Protein AF-A0A353GEJ9-F1 (afdb_monomer_lite)

pLDDT: mean 93.39, std 4.54, range [68.25, 98.19]

Radius of gyration: 21.64 Å; chains: 1; bounding box: 47×34×52 Å

Secondary structure (DSSP, 8-state):
-GGGGGHHHHHHHTT--------SS--HHHHHHHHHHHT--GGG--------TT---------GGGHHHHHHHHHHSS---------SSHHHHHHHHHHHHHTT-------TTS-HHHHH-

Structure (mmCIF, N/CA/C/O backbone):
data_AF-A0A353GEJ9-F1
#
_entry.id   AF-A0A353GEJ9-F1
#
loop_
_atom_site.group_PDB
_atom_site.id
_atom_site.type_symbol
_atom_site.label_atom_id
_atom_site.label_alt_id
_atom_site.label_comp_id
_atom_site.label_asym_id
_atom_site.label_entity_id
_atom_site.label_seq_id
_atom_site.pdbx_PDB_ins_code
_atom_site.Cartn_x
_atom_site.Cartn_y
_atom_site.Cartn_z
_atom_site.occupancy
_atom_site.B_iso_or_equiv
_atom_site.auth_seq_id
_atom_site.auth_comp_id
_atom_site.auth_asym_id
_atom_site.auth_atom_id
_atom_site.pdbx_PDB_model_num
ATOM 1 N N . ARG A 1 1 ? -4.807 12.600 8.890 1.00 73.81 1 ARG A N 1
ATOM 2 C CA . ARG A 1 1 ? -6.182 13.153 8.956 1.00 73.81 1 ARG A CA 1
ATOM 3 C C . ARG A 1 1 ? -6.564 13.302 10.430 1.00 73.81 1 ARG A C 1
ATOM 5 O O . ARG A 1 1 ? -6.971 12.307 11.014 1.00 73.81 1 ARG A O 1
ATOM 12 N N . PRO A 1 2 ? -6.366 14.479 11.044 1.00 80.94 2 PRO A N 1
ATOM 13 C CA . PRO A 1 2 ? -6.563 14.678 12.487 1.00 80.94 2 PRO A CA 1
ATOM 14 C C . PRO A 1 2 ? -7.997 14.431 12.968 1.00 80.94 2 PRO A C 1
ATOM 16 O O . PRO A 1 2 ? -8.195 13.993 14.095 1.00 80.94 2 PRO A O 1
ATOM 19 N N . ASP A 1 3 ? -8.995 14.644 12.105 1.00 87.19 3 ASP A N 1
ATOM 20 C CA . ASP A 1 3 ? -10.408 14.488 12.474 1.00 87.19 3 ASP A CA 1
ATOM 21 C C . ASP A 1 3 ? -10.795 13.067 12.899 1.00 87.19 3 ASP A C 1
ATOM 23 O O . ASP A 1 3 ? -11.753 12.902 13.648 1.00 87.19 3 ASP A O 1
ATOM 27 N N . TYR A 1 4 ? -10.025 12.046 12.506 1.00 86.69 4 TYR A N 1
ATOM 28 C CA . TYR A 1 4 ? -10.260 10.670 12.956 1.00 86.69 4 TYR A CA 1
ATOM 29 C C . TYR A 1 4 ? -10.138 10.514 14.478 1.00 86.69 4 TYR A C 1
ATOM 31 O O . TYR A 1 4 ? -10.827 9.679 15.056 1.00 86.69 4 TYR A O 1
ATOM 39 N N . LEU A 1 5 ? -9.335 11.353 15.144 1.00 82.62 5 LEU A N 1
ATOM 40 C CA . LEU A 1 5 ? -9.170 11.317 16.601 1.00 82.62 5 LEU A CA 1
ATOM 41 C C . LEU A 1 5 ? -10.452 11.718 17.348 1.00 82.62 5 LEU A C 1
ATOM 43 O O . LEU A 1 5 ? -10.621 11.352 18.506 1.00 82.62 5 LEU A O 1
ATOM 47 N N . LYS A 1 6 ? -11.368 12.437 16.684 1.00 91.19 6 LYS A N 1
ATOM 48 C CA . LYS A 1 6 ? -12.640 12.899 17.262 1.00 91.19 6 LYS A CA 1
ATOM 49 C C . LYS A 1 6 ? -13.755 11.856 17.167 1.00 91.19 6 LYS A C 1
ATOM 51 O O . LYS A 1 6 ? -14.784 11.995 17.814 1.00 91.19 6 LYS A O 1
ATOM 56 N N . ILE A 1 7 ? -13.586 10.800 16.368 1.00 93.5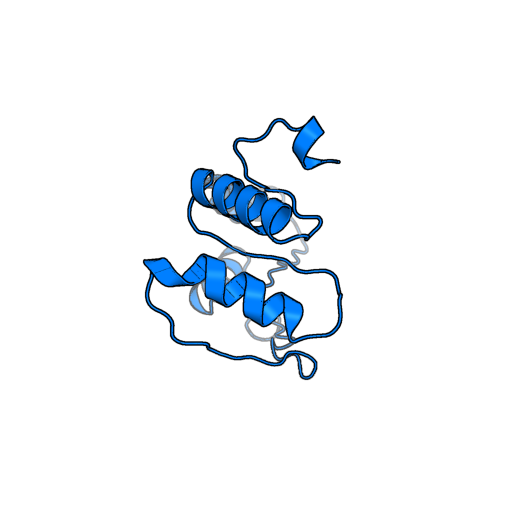0 7 ILE A N 1
ATOM 57 C CA . ILE A 1 7 ? -14.646 9.796 16.167 1.00 93.50 7 ILE A CA 1
ATOM 58 C C . ILE A 1 7 ? -14.997 9.110 17.493 1.00 93.50 7 ILE A C 1
ATOM 60 O O . ILE A 1 7 ? -16.164 8.838 17.760 1.00 93.50 7 ILE A O 1
ATOM 64 N N . THR A 1 8 ? -14.005 8.885 18.353 1.00 92.62 8 THR A N 1
ATOM 65 C CA . THR A 1 8 ? -14.197 8.280 19.676 1.00 92.62 8 THR A CA 1
ATOM 66 C C . THR A 1 8 ? -15.006 9.180 20.613 1.00 92.62 8 THR A C 1
ATOM 68 O O . THR A 1 8 ? -15.868 8.679 21.335 1.00 92.62 8 THR A O 1
ATOM 71 N N . SER A 1 9 ? -14.783 10.501 20.588 1.00 92.56 9 SER A N 1
ATOM 72 C CA . SER A 1 9 ? -15.578 11.452 21.374 1.00 92.56 9 SER A CA 1
ATOM 73 C C . SER A 1 9 ? -17.002 11.553 20.840 1.00 92.56 9 SER A C 1
ATOM 75 O O . SER A 1 9 ? -17.943 11.439 21.618 1.00 92.56 9 SER A O 1
ATOM 77 N N . TYR A 1 10 ? -17.178 11.648 19.519 1.00 94.62 10 TYR A N 1
ATOM 78 C CA . TYR A 1 10 ? -18.507 11.699 18.906 1.00 94.62 10 TYR A CA 1
ATOM 79 C C . TYR A 1 10 ? -19.315 10.425 19.145 1.00 94.62 10 TYR A C 1
ATOM 81 O O . TYR A 1 10 ? -20.505 10.505 19.428 1.00 94.62 10 TYR A O 1
ATOM 89 N N . ALA A 1 11 ? -18.682 9.250 19.096 1.00 94.31 11 ALA A N 1
ATOM 90 C CA . ALA A 1 11 ? -19.355 7.995 19.414 1.00 94.31 11 ALA A CA 1
ATOM 91 C C . ALA A 1 11 ? -19.906 7.990 20.851 1.00 94.31 11 ALA A C 1
ATOM 93 O O . ALA A 1 11 ? -21.020 7.517 21.074 1.00 94.31 11 ALA A O 1
ATOM 94 N N . ARG A 1 12 ? -19.164 8.564 21.811 1.00 92.62 12 ARG A N 1
ATOM 95 C CA . ARG A 1 12 ? -19.618 8.716 23.202 1.00 92.62 12 ARG A CA 1
ATOM 96 C C . ARG A 1 12 ? -20.736 9.747 23.339 1.00 92.62 12 ARG A C 1
ATOM 98 O O . ARG A 1 12 ? -21.749 9.442 23.956 1.00 92.62 12 ARG A O 1
ATOM 105 N N . GLU A 1 13 ? -20.571 10.932 22.755 1.00 95.88 13 GLU A N 1
ATOM 106 C CA . GLU A 1 13 ? -21.564 12.018 22.807 1.00 95.88 13 GLU A CA 1
ATOM 107 C C . GLU A 1 13 ? -22.908 11.611 22.192 1.00 95.88 13 GLU A C 1
ATOM 109 O O . GLU A 1 13 ? -23.964 11.938 22.725 1.00 95.88 13 GLU A O 1
ATOM 114 N N . LEU A 1 14 ? -22.869 10.854 21.094 1.00 96.38 14 LEU A N 1
ATOM 115 C CA . LEU A 1 14 ? -24.057 10.362 20.397 1.00 96.38 14 LEU A CA 1
ATOM 116 C C . LEU A 1 14 ? -24.631 9.074 21.011 1.00 96.38 14 LEU A C 1
ATOM 118 O O . LEU A 1 14 ? -25.621 8.554 20.501 1.00 96.38 14 LEU A O 1
ATOM 122 N N . GLY A 1 15 ? -24.020 8.534 22.072 1.00 95.12 15 GLY A N 1
ATOM 123 C CA . GLY A 1 15 ? -24.481 7.306 22.723 1.00 95.12 15 GLY A CA 1
ATOM 124 C C . GLY A 1 15 ? -24.467 6.081 21.802 1.00 95.12 15 GLY A C 1
ATOM 125 O O . GLY A 1 15 ? -25.356 5.231 21.887 1.00 95.12 15 GLY A O 1
ATOM 126 N N . VAL A 1 16 ? -23.488 5.987 20.895 1.00 95.62 16 VAL A N 1
ATOM 127 C CA . VAL A 1 16 ? -23.371 4.870 19.948 1.00 95.62 16 VAL A CA 1
ATOM 128 C C . VAL A 1 16 ? -23.150 3.571 20.718 1.00 95.62 16 VAL A C 1
ATOM 130 O O . VAL A 1 16 ? -22.125 3.378 21.363 1.00 95.62 16 VAL A O 1
ATOM 133 N N . GLN A 1 17 ? -24.115 2.656 20.626 1.00 93.00 17 GLN A N 1
ATOM 134 C CA . GLN A 1 17 ? -24.113 1.434 21.436 1.00 93.00 17 GLN A CA 1
ATOM 135 C C . GLN A 1 17 ? -23.172 0.338 20.925 1.00 93.00 17 GLN A C 1
ATOM 137 O O . GLN A 1 17 ? -22.789 -0.543 21.690 1.00 93.00 17 GLN A O 1
ATOM 142 N N . ARG A 1 18 ? -22.846 0.333 19.626 1.00 93.69 18 ARG A N 1
ATOM 143 C CA . ARG A 1 18 ? -22.015 -0.703 18.998 1.00 93.69 18 ARG A CA 1
ATOM 144 C C . ARG A 1 18 ? -21.072 -0.081 17.985 1.00 93.69 18 ARG A C 1
ATOM 146 O O . ARG A 1 18 ? -21.515 0.624 17.082 1.00 93.69 18 ARG A O 1
ATOM 153 N N . VAL A 1 19 ? -19.789 -0.393 18.119 1.00 94.19 19 VAL A N 1
ATOM 154 C CA . VAL A 1 19 ? -18.736 0.047 17.205 1.00 94.19 19 VAL A CA 1
ATOM 155 C C . VAL A 1 19 ? -17.988 -1.179 16.706 1.00 94.19 19 VAL A C 1
ATOM 157 O O . VAL A 1 19 ? -17.597 -2.036 17.493 1.00 94.19 19 VAL A O 1
ATOM 160 N N . LEU A 1 20 ? -17.785 -1.243 15.393 1.00 95.50 20 LEU A N 1
ATOM 161 C CA . LEU A 1 20 ? -16.909 -2.211 14.749 1.00 95.50 20 LEU A CA 1
ATOM 162 C C . LEU A 1 20 ? -15.778 -1.440 14.067 1.00 95.50 20 LEU A C 1
ATOM 164 O O . LEU A 1 20 ? -16.016 -0.713 13.102 1.00 95.50 20 LEU A O 1
ATOM 168 N N . ALA A 1 21 ? -14.559 -1.584 14.581 1.00 94.50 21 ALA A N 1
ATOM 169 C CA . ALA A 1 21 ? -13.367 -0.990 13.991 1.00 94.50 21 ALA A CA 1
ATOM 170 C C . ALA A 1 21 ? -12.694 -2.007 13.059 1.00 94.50 21 ALA A C 1
ATOM 172 O O . ALA A 1 21 ? -12.318 -3.092 13.490 1.00 94.50 21 ALA A O 1
ATOM 173 N N . LEU A 1 22 ? -12.555 -1.660 11.776 1.00 94.56 22 LEU A N 1
ATOM 174 C CA . LEU A 1 22 ? -11.985 -2.536 10.749 1.00 94.56 22 LEU A CA 1
ATOM 175 C C . LEU A 1 22 ? -10.712 -1.916 10.186 1.00 94.56 22 LEU A C 1
ATOM 177 O O . LEU A 1 22 ? -10.709 -0.772 9.732 1.00 94.56 22 LEU A O 1
ATOM 181 N N . THR A 1 23 ? -9.630 -2.685 10.187 1.00 93.31 23 THR A N 1
ATOM 182 C CA . THR A 1 23 ? -8.338 -2.267 9.646 1.00 93.31 23 THR A CA 1
ATOM 183 C C . THR A 1 23 ? -7.576 -3.478 9.128 1.00 93.31 23 THR A C 1
ATOM 185 O O . THR A 1 23 ? -7.678 -4.567 9.680 1.00 93.31 23 THR A O 1
ATOM 188 N N . ALA A 1 24 ? -6.818 -3.288 8.050 1.00 91.81 24 ALA A N 1
ATOM 189 C CA . ALA A 1 24 ? -5.952 -4.324 7.485 1.00 91.81 24 ALA A CA 1
ATOM 190 C C . ALA A 1 24 ? -4.464 -4.093 7.807 1.00 91.81 24 ALA A C 1
ATOM 192 O O . ALA A 1 24 ? -3.639 -4.964 7.547 1.00 91.81 24 ALA A O 1
ATOM 193 N N . THR A 1 25 ? -4.104 -2.907 8.313 1.00 89.88 25 THR A N 1
ATOM 194 C CA . THR A 1 25 ? -2.707 -2.442 8.405 1.00 89.88 25 THR A CA 1
ATOM 195 C C . THR A 1 25 ? -2.378 -1.765 9.735 1.00 89.88 25 THR A C 1
ATOM 197 O O . THR A 1 25 ? -1.393 -1.031 9.810 1.00 89.88 25 THR A O 1
ATOM 200 N N . ALA A 1 26 ? -3.205 -1.931 10.771 1.00 88.81 26 ALA A N 1
ATOM 201 C CA . ALA A 1 26 ? -2.876 -1.387 12.085 1.00 88.81 26 ALA A CA 1
ATOM 202 C C . ALA A 1 26 ? -1.666 -2.123 12.667 1.00 88.81 26 ALA A C 1
ATOM 204 O O . ALA A 1 26 ? -1.614 -3.352 12.682 1.00 88.81 26 ALA A O 1
ATOM 205 N N . THR A 1 27 ? -0.682 -1.359 13.133 1.00 91.25 27 THR A N 1
ATOM 206 C CA . THR A 1 27 ? 0.371 -1.899 13.992 1.00 91.25 27 THR A CA 1
ATOM 207 C C . THR A 1 27 ? -0.226 -2.238 15.362 1.00 91.25 27 THR A C 1
ATOM 209 O O . THR A 1 27 ? -1.278 -1.695 15.709 1.00 91.25 27 THR A O 1
ATOM 212 N N . PRO A 1 28 ? 0.449 -3.060 16.185 1.00 91.56 28 PRO A N 1
ATOM 213 C CA . PRO A 1 28 ? -0.017 -3.344 17.543 1.00 91.56 28 PRO A CA 1
ATOM 214 C C . PRO A 1 28 ? -0.256 -2.087 18.396 1.00 91.56 28 PRO A C 1
ATOM 216 O O . PRO A 1 28 ? -1.139 -2.076 19.242 1.00 91.56 28 PRO A O 1
ATOM 219 N N . GLU A 1 29 ? 0.508 -1.014 18.175 1.00 93.62 29 GLU A N 1
ATOM 220 C CA . GLU A 1 29 ? 0.311 0.270 18.864 1.00 93.62 29 GLU A CA 1
ATOM 221 C C . GLU A 1 29 ? -0.972 0.972 18.401 1.00 93.62 29 GLU A C 1
ATOM 223 O O . GLU A 1 29 ? -1.799 1.351 19.224 1.00 93.62 29 GLU A O 1
ATOM 228 N N . VAL A 1 30 ? -1.190 1.062 17.083 1.00 92.44 30 VAL A N 1
ATOM 229 C CA . VAL A 1 30 ? -2.402 1.672 16.512 1.00 92.44 30 VAL A CA 1
ATOM 230 C C . VAL A 1 30 ? -3.656 0.889 16.904 1.00 92.44 30 VAL A C 1
ATOM 232 O O . VAL A 1 30 ? -4.697 1.483 17.167 1.00 92.44 30 VAL A O 1
ATOM 235 N N . GLU A 1 31 ? -3.571 -0.439 16.955 1.00 93.62 31 GLU A N 1
ATOM 236 C CA . GLU A 1 31 ? -4.656 -1.289 17.444 1.00 93.62 31 GLU A CA 1
ATOM 237 C C . GLU A 1 31 ? -5.023 -0.968 18.893 1.00 93.62 31 GLU A C 1
ATOM 239 O O . GLU A 1 31 ? -6.200 -0.757 19.186 1.00 93.62 31 GLU A O 1
ATOM 244 N N . LYS A 1 32 ? -4.026 -0.874 19.782 1.00 93.50 32 LYS A N 1
ATOM 245 C CA . LYS A 1 32 ? -4.244 -0.518 21.190 1.00 93.50 32 LYS A CA 1
ATOM 246 C C . LYS A 1 32 ? -4.869 0.863 21.333 1.00 93.50 32 LYS A C 1
ATOM 248 O O . LYS A 1 32 ? -5.789 1.021 22.130 1.00 93.50 32 LYS A O 1
ATOM 253 N N . ASP A 1 33 ? -4.427 1.833 20.538 1.00 93.38 33 ASP A N 1
ATOM 254 C CA . ASP A 1 33 ? -4.989 3.185 20.545 1.00 93.38 33 ASP A CA 1
ATOM 255 C C . ASP A 1 33 ? -6.461 3.193 20.108 1.00 93.38 33 ASP A C 1
ATOM 257 O O . ASP A 1 33 ? -7.305 3.828 20.747 1.00 93.38 33 ASP A O 1
ATOM 261 N N . ILE A 1 34 ? -6.798 2.456 19.043 1.00 94.25 34 ILE A N 1
ATOM 262 C CA . ILE A 1 34 ? -8.183 2.299 18.578 1.00 94.25 34 ILE A CA 1
ATOM 263 C C . ILE A 1 34 ? -9.025 1.613 19.660 1.00 94.25 34 ILE A C 1
ATOM 265 O O . ILE A 1 34 ? -10.110 2.098 19.992 1.00 94.25 34 ILE A O 1
ATOM 269 N N . ALA A 1 35 ? -8.526 0.513 20.227 1.00 94.88 35 ALA A N 1
ATOM 270 C CA . ALA A 1 35 ? -9.225 -0.254 21.248 1.00 94.88 35 ALA A CA 1
ATOM 271 C C . ALA A 1 35 ? -9.487 0.586 22.504 1.00 94.88 35 ALA A C 1
ATOM 273 O O . ALA A 1 35 ? -10.630 0.675 22.952 1.00 94.88 35 ALA A O 1
ATOM 274 N N . ALA A 1 36 ? -8.472 1.292 23.011 1.00 93.88 36 ALA A N 1
ATOM 275 C CA . ALA A 1 36 ? -8.603 2.202 24.145 1.00 93.88 36 ALA A CA 1
ATOM 276 C C . ALA A 1 36 ? -9.589 3.344 23.857 1.00 93.88 36 ALA A C 1
ATOM 278 O O . ALA A 1 36 ? -10.407 3.694 24.708 1.00 93.88 36 ALA A O 1
ATOM 279 N N . GLY A 1 37 ? -9.560 3.899 22.641 1.00 93.19 37 GLY A N 1
ATOM 280 C CA . GLY A 1 37 ? -10.448 4.982 22.227 1.00 93.19 37 GLY A CA 1
ATOM 281 C C . GLY A 1 37 ? -11.938 4.622 22.275 1.00 93.19 37 GLY A C 1
ATOM 282 O O . GLY A 1 37 ? -12.757 5.473 22.642 1.00 93.19 37 GLY A O 1
ATOM 283 N N . PHE A 1 38 ? -12.274 3.374 21.934 1.00 94.56 38 PHE A N 1
ATOM 284 C CA . PHE A 1 38 ? -13.646 2.852 21.889 1.00 94.56 38 PHE A CA 1
ATOM 285 C C . PHE A 1 38 ? -14.017 1.931 23.062 1.00 94.56 38 PHE A C 1
ATOM 287 O O . PHE A 1 38 ? -15.161 1.489 23.132 1.00 94.56 38 PHE A O 1
ATOM 294 N N . GLY A 1 39 ? -13.093 1.647 23.984 1.00 93.25 39 GLY A N 1
ATOM 295 C CA . GLY A 1 39 ? -13.324 0.716 25.093 1.00 93.25 39 GLY A CA 1
ATOM 296 C C . GLY A 1 39 ? -13.471 -0.745 24.649 1.00 93.25 39 GLY A C 1
ATOM 297 O O . GLY A 1 39 ? -14.231 -1.496 25.255 1.00 93.25 39 GLY A O 1
ATOM 298 N N . ILE A 1 40 ? -12.779 -1.147 23.580 1.00 95.06 40 ILE A N 1
ATOM 299 C CA . ILE A 1 40 ? -12.761 -2.530 23.088 1.00 95.06 40 ILE A CA 1
ATOM 300 C C . ILE A 1 40 ? -11.799 -3.338 23.967 1.00 95.06 40 ILE A C 1
ATOM 302 O O . ILE A 1 40 ? -10.633 -2.974 24.113 1.00 95.06 40 ILE A O 1
ATOM 306 N N . THR A 1 41 ? -12.284 -4.426 24.561 1.00 94.88 41 THR A N 1
ATOM 307 C CA . THR A 1 41 ? -11.457 -5.342 25.361 1.00 94.88 41 THR A CA 1
ATOM 308 C C . THR A 1 41 ? -10.638 -6.275 24.470 1.00 94.88 41 THR A C 1
ATOM 310 O O . THR A 1 41 ? -11.020 -6.532 23.331 1.00 94.88 41 THR A O 1
ATOM 313 N N . GLU A 1 42 ? -9.541 -6.827 24.997 1.00 92.62 42 GLU A N 1
ATOM 314 C CA . GLU A 1 42 ? -8.662 -7.742 24.247 1.00 92.62 42 GLU A CA 1
ATOM 315 C C . GLU A 1 42 ? -9.412 -8.960 23.679 1.00 92.62 42 GLU A C 1
ATOM 317 O O . GLU A 1 42 ? -9.194 -9.320 22.526 1.00 92.62 42 GLU A O 1
ATOM 322 N N . ASP A 1 43 ? -10.377 -9.514 24.424 1.00 95.69 43 ASP A N 1
ATOM 323 C CA . ASP A 1 43 ? -11.223 -10.638 23.977 1.00 95.69 43 ASP A CA 1
ATOM 324 C C . ASP A 1 43 ? -12.070 -10.326 22.727 1.00 95.69 43 ASP A C 1
ATOM 326 O O . ASP A 1 43 ? -12.574 -11.234 22.067 1.00 95.69 43 ASP A O 1
ATOM 330 N N . ASN A 1 44 ? -12.246 -9.041 22.400 1.00 95.94 44 ASN A N 1
ATOM 331 C CA . ASN A 1 44 ? -13.004 -8.566 21.243 1.00 95.94 44 ASN A CA 1
ATOM 332 C C . ASN A 1 44 ? -12.102 -8.118 20.077 1.00 95.94 44 ASN A C 1
ATOM 334 O O . ASN A 1 44 ? -12.596 -7.55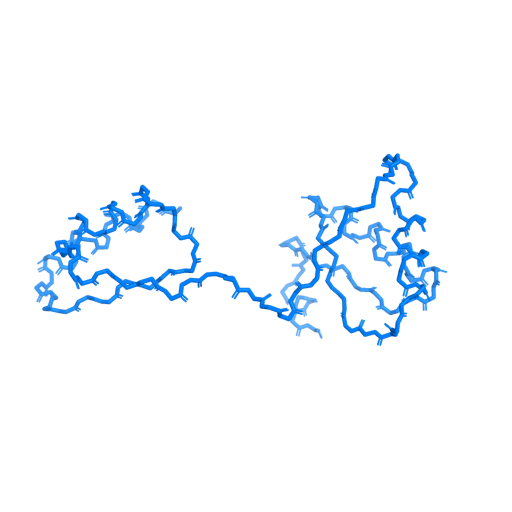2 19.099 1.00 95.94 44 ASN A O 1
ATOM 338 N N . ILE A 1 45 ? -10.792 -8.365 20.159 1.00 94.94 45 ILE A N 1
ATOM 339 C CA . ILE A 1 45 ? -9.836 -8.089 19.086 1.00 94.94 45 ILE A CA 1
ATOM 340 C C . ILE A 1 45 ? -9.602 -9.374 18.288 1.00 94.94 45 ILE A C 1
ATOM 342 O O . ILE A 1 45 ? -9.172 -10.393 18.823 1.00 94.94 45 ILE A O 1
ATOM 346 N N . VAL A 1 46 ? -9.869 -9.325 16.981 1.00 94.25 46 VAL A N 1
ATOM 347 C CA . VAL A 1 46 ? -9.759 -10.489 16.091 1.00 94.25 46 VAL A CA 1
ATOM 348 C C . VAL A 1 46 ? -8.695 -10.262 15.024 1.00 94.25 46 VAL A C 1
ATOM 350 O O . VAL A 1 46 ? -8.786 -9.332 14.224 1.00 94.25 46 VAL A O 1
ATOM 353 N N . HIS A 1 47 ? -7.736 -11.187 14.962 1.00 91.50 47 HIS A N 1
ATOM 354 C CA . HIS A 1 47 ? -6.651 -11.213 13.982 1.00 91.50 47 HIS A CA 1
ATOM 355 C C . HIS A 1 47 ? -6.822 -12.381 13.014 1.00 91.50 47 HIS A C 1
ATOM 357 O O . HIS A 1 47 ? -6.731 -13.540 13.408 1.00 91.50 47 HIS A O 1
ATOM 363 N N . THR A 1 48 ? -7.014 -12.101 11.725 1.00 87.81 48 THR A N 1
ATOM 364 C CA . THR A 1 48 ? -7.169 -13.152 10.699 1.00 87.81 48 THR A CA 1
ATOM 365 C C . THR A 1 48 ? -5.840 -13.619 10.091 1.00 87.81 48 THR A C 1
ATOM 367 O O . THR A 1 48 ? -5.829 -14.500 9.234 1.00 87.81 48 THR A O 1
ATOM 370 N N . GLY A 1 49 ? -4.714 -13.030 10.510 1.00 83.62 49 GLY A N 1
ATOM 371 C CA . GLY A 1 49 ? -3.396 -13.261 9.917 1.00 83.62 49 GLY A CA 1
ATOM 372 C C . GLY A 1 49 ? -3.209 -12.577 8.554 1.00 83.62 49 GLY A C 1
ATOM 373 O O . GLY A 1 49 ? -4.160 -12.125 7.918 1.00 83.62 49 GLY A O 1
ATOM 374 N N . PHE A 1 50 ? -1.952 -12.476 8.107 1.00 85.44 50 PHE A N 1
ATOM 375 C CA . PHE A 1 50 ? -1.573 -11.797 6.854 1.00 85.44 50 PHE A CA 1
ATOM 376 C C . PHE A 1 50 ? -0.928 -12.727 5.815 1.00 85.44 50 PHE A C 1
ATOM 378 O O . PHE A 1 50 ? -0.664 -12.303 4.683 1.00 85.44 50 PHE A O 1
ATOM 385 N N . TYR A 1 51 ? -0.633 -13.973 6.200 1.00 89.81 51 TYR A N 1
ATOM 386 C CA . TYR A 1 51 ? 0.077 -14.921 5.351 1.00 89.81 51 TYR A CA 1
ATOM 387 C C . TYR A 1 51 ? -0.773 -15.315 4.142 1.00 89.81 51 TYR A C 1
ATOM 389 O O . TYR A 1 51 ? -1.949 -15.651 4.263 1.00 89.81 51 TYR A O 1
ATOM 397 N N . ARG A 1 52 ? -0.153 -15.281 2.963 1.00 94.25 52 ARG A N 1
ATOM 398 C CA . ARG A 1 52 ? -0.782 -15.635 1.692 1.00 94.25 52 ARG A CA 1
ATOM 399 C C . ARG A 1 52 ? 0.074 -16.702 1.009 1.00 94.25 52 ARG A C 1
ATOM 401 O O . ARG A 1 52 ? 1.074 -16.340 0.389 1.00 94.25 52 ARG A O 1
ATOM 408 N N . PRO A 1 53 ? -0.283 -17.998 1.115 1.00 94.38 53 PRO A N 1
ATOM 409 C CA . PRO A 1 53 ? 0.539 -19.097 0.592 1.00 94.38 53 PRO A CA 1
ATOM 410 C C . PRO A 1 53 ? 0.702 -19.060 -0.930 1.00 94.38 53 PRO A C 1
ATOM 412 O O . PRO A 1 53 ? 1.634 -19.637 -1.476 1.00 94.38 53 PRO A O 1
ATOM 415 N N . ASN A 1 54 ? -0.190 -18.360 -1.627 1.00 95.31 54 ASN A N 1
ATOM 416 C CA . ASN A 1 54 ? -0.143 -18.166 -3.069 1.00 95.31 54 ASN A CA 1
ATOM 417 C C . ASN A 1 54 ? 0.827 -17.052 -3.516 1.00 95.31 54 ASN A C 1
ATOM 419 O O . ASN A 1 54 ? 0.949 -16.815 -4.717 1.00 95.31 54 ASN A O 1
ATOM 423 N N . LEU A 1 55 ? 1.487 -16.339 -2.592 1.00 95.06 55 LEU A N 1
ATOM 424 C CA . LEU A 1 55 ? 2.471 -15.308 -2.926 1.00 95.06 55 LEU A CA 1
ATOM 425 C C . LEU A 1 55 ? 3.900 -15.851 -2.866 1.00 95.06 55 LEU A C 1
ATOM 427 O O . LEU A 1 55 ? 4.359 -16.330 -1.833 1.00 95.06 55 LEU A O 1
ATOM 431 N N . HIS A 1 56 ? 4.636 -15.677 -3.963 1.00 93.19 56 HIS A N 1
ATOM 432 C CA . HIS A 1 56 ? 6.071 -15.937 -4.027 1.00 93.19 56 HIS A CA 1
ATOM 433 C C . HIS A 1 56 ? 6.857 -14.626 -3.894 1.00 93.19 56 HIS A C 1
ATOM 435 O O . HIS A 1 56 ? 6.779 -13.754 -4.765 1.00 93.19 56 HIS A O 1
ATOM 441 N N . LEU A 1 57 ? 7.632 -14.486 -2.816 1.00 94.56 57 LEU A N 1
ATOM 442 C CA . LEU A 1 57 ? 8.472 -13.314 -2.564 1.00 94.56 57 LEU A CA 1
ATOM 443 C C . LEU A 1 57 ? 9.883 -13.552 -3.113 1.00 94.56 57 LEU A C 1
ATOM 445 O O . LEU A 1 57 ? 10.540 -14.522 -2.749 1.00 94.56 57 LEU A O 1
ATOM 449 N N . ALA A 1 58 ? 10.361 -12.658 -3.978 1.00 93.56 58 ALA A N 1
ATOM 450 C CA . ALA A 1 58 ? 11.695 -12.740 -4.566 1.00 93.56 58 ALA A CA 1
ATOM 451 C C . ALA A 1 58 ? 12.372 -11.371 -4.592 1.00 93.56 58 ALA A C 1
ATOM 453 O O . ALA A 1 58 ? 11.726 -10.354 -4.843 1.00 93.56 58 ALA A O 1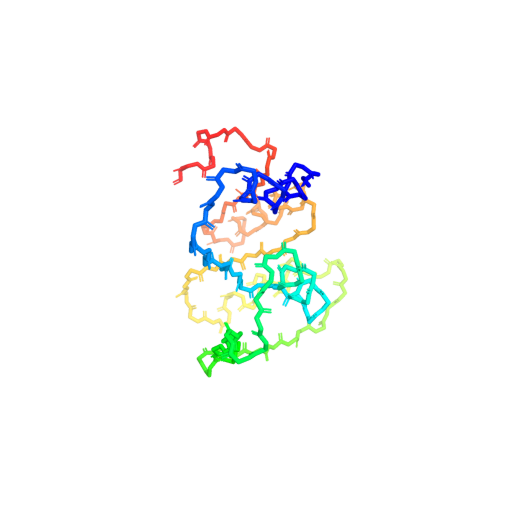
ATOM 454 N N . VAL A 1 59 ? 13.692 -11.362 -4.401 1.00 95.62 59 VAL A N 1
ATOM 455 C CA . VAL A 1 59 ? 14.525 -10.158 -4.481 1.00 95.62 59 VAL A CA 1
ATOM 456 C C . VAL A 1 59 ? 15.528 -10.331 -5.615 1.00 95.62 59 VAL A C 1
ATOM 458 O O . VAL A 1 59 ? 16.176 -11.366 -5.738 1.00 95.62 59 VAL A O 1
ATOM 461 N N . THR A 1 60 ? 15.652 -9.320 -6.474 1.00 93.88 60 THR A N 1
ATOM 462 C CA . THR A 1 60 ? 16.656 -9.288 -7.545 1.00 93.88 60 THR A CA 1
ATOM 463 C C . THR A 1 60 ? 17.556 -8.073 -7.334 1.00 93.88 60 THR A C 1
ATOM 465 O O . THR A 1 60 ? 17.119 -6.950 -7.601 1.00 93.88 60 THR A O 1
ATOM 468 N N . PRO A 1 61 ? 18.797 -8.269 -6.851 1.00 94.75 61 PRO A N 1
ATOM 469 C CA . PRO A 1 61 ? 19.766 -7.188 -6.734 1.00 94.75 61 PRO A CA 1
ATOM 470 C C . PRO A 1 61 ? 20.041 -6.565 -8.103 1.00 94.75 61 PRO A C 1
ATOM 472 O O . PRO A 1 61 ? 20.233 -7.269 -9.095 1.00 94.75 61 PRO A O 1
ATOM 475 N N . CYS A 1 62 ? 20.052 -5.239 -8.168 1.00 94.75 62 CYS A N 1
ATOM 476 C CA . CYS A 1 62 ? 20.458 -4.507 -9.359 1.00 94.75 62 CYS A CA 1
ATOM 477 C C . CYS A 1 62 ? 20.949 -3.108 -8.987 1.00 94.75 62 CYS A C 1
ATOM 479 O O . CYS A 1 62 ? 20.470 -2.492 -8.032 1.00 94.75 62 CYS A O 1
ATOM 481 N N . GLU A 1 63 ? 21.893 -2.600 -9.773 1.00 95.69 63 GLU A N 1
ATOM 482 C CA . GLU A 1 63 ? 22.297 -1.198 -9.712 1.00 95.69 63 GLU A CA 1
ATOM 483 C C . GLU A 1 63 ? 21.129 -0.297 -10.122 1.00 95.69 63 GLU A C 1
ATOM 485 O O . GLU A 1 63 ? 20.331 -0.648 -10.998 1.00 95.69 63 GLU A O 1
ATOM 490 N N . SER A 1 64 ? 21.049 0.890 -9.518 1.00 91.94 64 SER A N 1
ATOM 491 C CA . SER A 1 6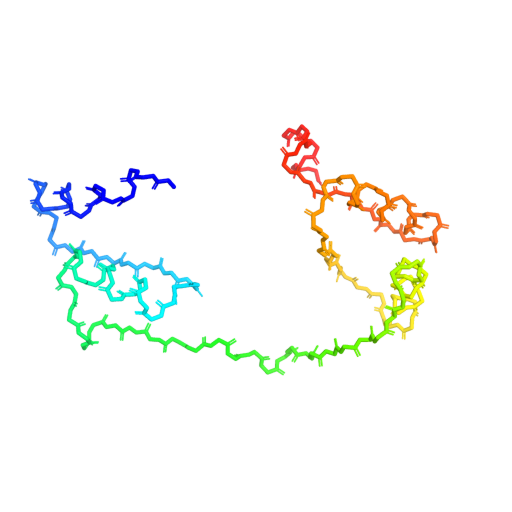4 ? 19.966 1.851 -9.753 1.00 91.94 64 SER A CA 1
ATOM 492 C C . SER A 1 64 ? 19.757 2.164 -11.237 1.00 91.94 64 SER A C 1
ATOM 494 O O . SER A 1 64 ? 18.620 2.159 -11.706 1.00 91.94 64 SER A O 1
ATOM 496 N N . GLU A 1 65 ? 20.843 2.338 -11.990 1.00 93.94 65 GLU A N 1
ATOM 497 C CA . GLU A 1 65 ? 20.821 2.644 -13.428 1.00 93.94 65 GLU A CA 1
ATOM 498 C C . GLU A 1 65 ? 20.297 1.479 -14.283 1.00 93.94 65 GLU A C 1
ATOM 500 O O . GLU A 1 65 ? 19.726 1.676 -15.355 1.00 93.94 65 GLU A O 1
ATOM 505 N N . LYS A 1 66 ? 20.429 0.240 -13.794 1.00 95.75 66 LYS A N 1
ATOM 506 C CA . LYS A 1 66 ? 20.035 -0.986 -14.505 1.00 95.75 66 LYS A CA 1
ATOM 507 C C . LYS A 1 66 ? 18.623 -1.461 -14.145 1.00 95.75 66 LYS A C 1
ATOM 509 O O . LYS A 1 66 ? 18.172 -2.471 -14.697 1.00 95.75 66 LYS A O 1
ATOM 514 N N . ARG A 1 67 ? 17.900 -0.764 -13.256 1.00 95.56 67 ARG A N 1
ATOM 515 C CA . ARG A 1 67 ? 16.573 -1.179 -12.751 1.00 95.56 67 ARG A CA 1
ATOM 516 C C . ARG A 1 67 ? 15.540 -1.374 -13.855 1.00 95.56 67 ARG A C 1
ATOM 518 O O . ARG A 1 67 ? 14.932 -2.437 -13.918 1.00 95.56 67 ARG A O 1
ATOM 525 N N . ALA A 1 68 ? 15.372 -0.397 -14.748 1.00 96.00 68 ALA A N 1
ATOM 526 C CA . ALA A 1 68 ? 14.362 -0.459 -15.810 1.00 96.00 68 ALA A CA 1
ATOM 527 C C . ALA A 1 68 ? 14.623 -1.622 -16.785 1.00 96.00 68 ALA A C 1
ATOM 529 O O . ALA A 1 68 ? 13.724 -2.407 -17.089 1.00 96.00 68 ALA A O 1
ATOM 530 N N . ARG A 1 69 ? 15.888 -1.803 -17.191 1.00 96.81 69 ARG A N 1
ATOM 531 C CA . ARG A 1 69 ? 16.314 -2.929 -18.036 1.00 96.81 69 ARG A CA 1
ATOM 532 C C . ARG A 1 69 ? 16.083 -4.273 -17.348 1.00 96.81 69 ARG A C 1
ATOM 534 O O . ARG A 1 69 ? 15.585 -5.209 -17.969 1.00 96.81 69 ARG A O 1
ATOM 541 N N . THR A 1 70 ? 16.437 -4.366 -16.068 1.00 96.88 70 THR A N 1
ATOM 542 C CA . THR A 1 70 ? 16.243 -5.581 -15.268 1.00 96.88 70 THR A CA 1
ATOM 543 C C . THR A 1 70 ? 14.761 -5.914 -15.138 1.00 96.88 70 THR A C 1
ATOM 545 O O . THR A 1 70 ? 14.387 -7.059 -15.366 1.00 96.88 70 THR A O 1
ATOM 548 N N . LEU A 1 71 ? 13.913 -4.920 -14.858 1.00 96.12 71 LEU A N 1
ATOM 549 C CA . LEU A 1 71 ? 12.461 -5.075 -14.813 1.00 96.12 71 LEU A CA 1
ATOM 550 C C . LEU A 1 71 ? 11.920 -5.621 -16.139 1.00 96.12 71 LEU A C 1
ATOM 552 O O . LEU A 1 71 ? 11.280 -6.668 -16.137 1.00 96.12 71 LEU A O 1
ATOM 556 N N . ALA A 1 72 ? 12.224 -4.973 -17.267 1.00 96.44 72 ALA A N 1
ATOM 557 C CA . ALA A 1 72 ? 11.737 -5.409 -18.575 1.00 96.44 72 ALA A CA 1
ATOM 558 C C . ALA A 1 72 ? 12.178 -6.842 -18.911 1.00 96.44 72 ALA A C 1
ATOM 560 O O . ALA A 1 72 ? 11.368 -7.636 -19.381 1.00 96.44 72 ALA A O 1
ATOM 561 N N . ARG A 1 73 ? 13.433 -7.206 -18.613 1.00 95.69 73 ARG A N 1
ATOM 562 C CA . ARG A 1 73 ? 13.919 -8.584 -18.772 1.00 95.69 73 ARG A CA 1
ATOM 563 C C . ARG A 1 73 ? 13.113 -9.569 -17.919 1.00 95.69 73 ARG A C 1
ATOM 565 O O . ARG A 1 73 ? 12.632 -10.565 -18.444 1.00 95.69 73 ARG A O 1
ATOM 572 N N . ARG A 1 74 ? 12.911 -9.276 -16.629 1.00 94.69 74 ARG A N 1
ATOM 573 C CA . ARG A 1 74 ? 12.165 -10.149 -15.702 1.00 94.69 74 ARG A CA 1
ATOM 574 C C . ARG A 1 74 ? 10.699 -10.314 -16.096 1.00 94.69 74 ARG A C 1
ATOM 576 O O . ARG A 1 74 ? 10.138 -11.382 -15.887 1.00 94.69 74 ARG A O 1
ATOM 583 N N . LEU A 1 75 ? 10.091 -9.280 -16.676 1.00 95.38 75 LEU A N 1
ATOM 584 C CA . LEU A 1 75 ? 8.733 -9.361 -17.213 1.00 95.38 75 LEU A CA 1
ATOM 585 C C . LEU A 1 75 ? 8.650 -10.248 -18.464 1.00 95.38 75 LEU A C 1
ATOM 587 O O . LEU A 1 75 ? 7.635 -10.909 -18.639 1.00 95.38 75 LEU A O 1
ATOM 591 N N . LYS A 1 76 ? 9.704 -10.307 -19.293 1.00 94.81 76 LYS A N 1
ATOM 592 C CA . LYS A 1 76 ? 9.776 -11.197 -20.472 1.00 94.81 76 LYS A CA 1
ATOM 593 C C . LYS A 1 76 ? 10.073 -12.658 -20.118 1.00 94.81 76 LYS A C 1
ATOM 595 O O . LYS A 1 76 ? 9.671 -13.548 -20.851 1.00 94.81 76 LYS A O 1
ATOM 600 N N . GLU A 1 77 ? 10.777 -12.906 -19.015 1.00 94.56 77 GLU A N 1
ATOM 601 C CA . GLU A 1 77 ? 11.150 -14.258 -18.556 1.00 94.56 77 GLU A CA 1
ATOM 602 C C . GLU A 1 77 ? 9.988 -15.053 -17.941 1.00 94.56 77 GLU A C 1
ATOM 604 O O . GLU A 1 77 ? 10.125 -16.252 -17.705 1.00 94.56 77 GLU A O 1
ATOM 609 N N . ARG A 1 78 ? 8.861 -14.401 -17.644 1.00 90.44 78 ARG A N 1
ATOM 610 C CA . ARG A 1 78 ? 7.696 -15.031 -17.013 1.00 90.44 78 ARG A CA 1
ATOM 611 C C . ARG A 1 78 ? 6.488 -15.041 -17.954 1.00 90.44 78 ARG A C 1
ATOM 613 O O . ARG A 1 78 ? 6.437 -14.219 -18.867 1.00 90.44 78 ARG A O 1
ATOM 620 N N . PRO A 1 79 ? 5.489 -15.910 -17.713 1.00 91.81 79 PRO A N 1
ATOM 621 C CA . PRO A 1 79 ? 4.222 -15.851 -18.433 1.00 91.81 79 PRO A CA 1
ATOM 622 C C . PRO A 1 79 ? 3.594 -14.454 -18.367 1.00 91.81 79 PRO A C 1
ATOM 624 O O . PRO A 1 79 ? 3.635 -13.794 -17.323 1.00 91.81 79 PRO A O 1
ATOM 627 N N . ILE A 1 80 ? 3.008 -14.015 -19.483 1.00 89.12 80 ILE A N 1
ATOM 628 C CA . ILE A 1 80 ? 2.308 -12.730 -19.565 1.00 89.12 80 ILE A CA 1
ATOM 629 C C . ILE A 1 80 ? 1.147 -12.733 -18.568 1.00 89.12 80 ILE A C 1
ATOM 631 O O . ILE A 1 80 ? 0.382 -13.692 -18.486 1.00 89.12 80 ILE A O 1
ATOM 635 N N . GLY A 1 81 ? 1.011 -11.641 -17.819 1.00 92.88 81 GLY A N 1
ATOM 636 C CA . GLY A 1 81 ? -0.086 -11.462 -16.882 1.00 92.88 81 GLY A CA 1
ATOM 637 C C . GLY A 1 81 ? -0.136 -10.052 -16.293 1.00 92.88 81 GLY A C 1
ATOM 638 O O . GLY A 1 81 ? 0.855 -9.309 -16.374 1.00 92.88 81 GLY A O 1
ATOM 639 N N . PRO A 1 82 ? -1.275 -9.677 -15.681 1.00 96.00 82 PRO A N 1
ATOM 640 C CA . PRO A 1 82 ? -1.446 -8.381 -15.037 1.00 96.00 82 PRO A CA 1
ATOM 641 C C . PRO A 1 82 ? -0.329 -8.102 -14.032 1.00 96.00 82 PRO A C 1
ATOM 643 O O . PRO A 1 82 ? 0.062 -8.967 -13.247 1.00 96.00 82 PRO A O 1
ATOM 646 N N . THR A 1 83 ? 0.214 -6.888 -14.078 1.00 96.25 83 THR A N 1
ATOM 647 C CA . THR A 1 83 ? 1.390 -6.516 -13.292 1.00 96.25 83 THR A CA 1
ATOM 648 C C . THR A 1 83 ? 1.242 -5.107 -12.743 1.00 96.25 83 THR A C 1
ATOM 650 O O . THR A 1 83 ? 0.976 -4.178 -13.496 1.00 96.25 83 THR A O 1
ATOM 653 N N . ILE A 1 84 ? 1.502 -4.939 -11.446 1.00 97.62 84 ILE A N 1
ATOM 654 C CA . ILE A 1 84 ? 1.619 -3.626 -10.804 1.00 97.62 84 ILE A CA 1
ATOM 655 C C . ILE A 1 84 ? 3.096 -3.363 -10.511 1.00 97.62 84 ILE A C 1
ATOM 657 O O . ILE A 1 84 ? 3.780 -4.210 -9.932 1.00 97.62 84 ILE A O 1
ATOM 661 N N . VAL A 1 85 ? 3.587 -2.186 -10.903 1.00 97.19 85 VAL A N 1
ATOM 662 C CA . VAL A 1 85 ? 4.947 -1.721 -10.601 1.00 97.19 85 VAL A CA 1
ATOM 663 C C . VAL A 1 85 ? 4.852 -0.506 -9.688 1.00 97.19 85 VAL A C 1
ATOM 665 O O . VAL A 1 85 ? 4.441 0.569 -10.116 1.00 97.19 85 VAL A O 1
ATOM 668 N N . TYR A 1 86 ? 5.249 -0.671 -8.428 1.00 97.69 86 TYR A N 1
ATOM 669 C CA . TYR A 1 86 ? 5.308 0.436 -7.477 1.00 97.69 86 TYR A CA 1
ATOM 670 C C . TYR A 1 86 ? 6.613 1.221 -7.612 1.00 97.69 86 TYR A C 1
ATOM 672 O O . TYR A 1 86 ? 7.701 0.651 -7.707 1.00 97.69 86 TYR A O 1
ATOM 680 N N . VAL A 1 87 ? 6.494 2.546 -7.575 1.00 96.62 87 VAL A N 1
ATOM 681 C CA . VAL A 1 87 ? 7.607 3.500 -7.609 1.00 96.62 87 VAL A CA 1
ATOM 682 C C . VAL A 1 87 ? 7.371 4.610 -6.586 1.00 96.62 87 VAL A C 1
ATOM 684 O O . VAL A 1 87 ? 6.247 4.826 -6.143 1.00 96.62 87 VAL A O 1
ATOM 687 N N . THR A 1 88 ? 8.430 5.325 -6.209 1.00 94.94 88 THR A N 1
ATOM 688 C CA . THR A 1 88 ? 8.358 6.356 -5.159 1.00 94.94 88 THR A CA 1
ATOM 689 C C . THR A 1 88 ? 7.818 7.698 -5.655 1.00 94.94 88 THR A C 1
ATOM 691 O O . THR A 1 88 ? 7.104 8.375 -4.925 1.00 94.94 88 THR A O 1
ATOM 694 N N . LEU A 1 89 ? 8.180 8.115 -6.874 1.00 96.56 89 LEU A N 1
ATOM 695 C CA . LEU A 1 89 ? 7.872 9.449 -7.402 1.00 96.56 89 LEU A CA 1
ATOM 696 C C . LEU A 1 89 ? 6.956 9.359 -8.622 1.00 96.56 89 LEU A C 1
ATOM 698 O O . LEU A 1 89 ? 7.120 8.465 -9.450 1.00 96.56 89 LEU A O 1
ATOM 702 N N . GLN A 1 90 ? 6.077 10.351 -8.780 1.00 96.81 90 GLN A N 1
ATOM 703 C CA . GLN A 1 90 ? 5.149 10.458 -9.915 1.00 96.81 90 GLN A CA 1
ATOM 704 C C . GLN A 1 90 ? 5.887 10.433 -11.263 1.00 96.81 90 GLN A C 1
ATOM 706 O O . GLN A 1 90 ? 5.637 9.561 -12.088 1.00 96.81 90 GLN A O 1
ATOM 711 N N . ARG A 1 91 ? 6.924 11.273 -11.413 1.00 96.75 91 ARG A N 1
ATOM 712 C CA . ARG A 1 91 ? 7.804 11.292 -12.600 1.00 96.75 91 ARG A CA 1
ATOM 713 C C . ARG A 1 91 ? 8.421 9.930 -12.935 1.00 96.75 91 ARG A C 1
ATOM 715 O O . ARG A 1 91 ? 8.663 9.615 -14.095 1.00 96.75 91 ARG A O 1
ATOM 722 N N . THR A 1 92 ? 8.701 9.110 -11.919 1.00 96.44 92 THR A N 1
ATOM 723 C CA . THR A 1 92 ? 9.266 7.773 -12.127 1.00 96.44 92 THR A CA 1
ATOM 724 C C . THR A 1 92 ? 8.211 6.825 -12.692 1.00 96.44 92 THR A C 1
ATOM 726 O O . THR A 1 92 ? 8.562 5.958 -13.485 1.00 96.44 92 THR A O 1
ATOM 729 N N . ALA A 1 93 ? 6.935 6.994 -12.332 1.00 97.69 93 ALA A N 1
ATOM 730 C CA . ALA A 1 93 ? 5.842 6.192 -12.880 1.00 97.69 93 ALA A CA 1
ATOM 731 C C . ALA A 1 93 ? 5.704 6.440 -14.385 1.00 97.69 93 ALA A C 1
ATOM 733 O O . ALA A 1 93 ? 5.689 5.488 -15.163 1.00 97.69 93 ALA A O 1
ATOM 734 N N . GLU A 1 94 ? 5.711 7.709 -14.799 1.00 97.56 94 GLU A N 1
ATOM 735 C CA . GLU A 1 94 ? 5.676 8.103 -16.211 1.00 97.56 94 GLU A CA 1
ATOM 736 C C . GLU A 1 94 ? 6.884 7.567 -16.992 1.00 97.56 94 GLU A C 1
ATOM 738 O O . GLU A 1 94 ? 6.723 6.937 -18.042 1.00 97.56 94 GLU A O 1
ATOM 743 N N . ALA A 1 95 ? 8.096 7.754 -16.456 1.00 97.56 95 ALA A N 1
ATOM 744 C CA . ALA A 1 95 ? 9.330 7.302 -17.094 1.00 97.56 95 ALA A CA 1
ATOM 745 C C . ALA A 1 95 ? 9.371 5.774 -17.271 1.00 97.56 95 ALA A C 1
ATOM 747 O O . ALA A 1 95 ? 9.724 5.285 -18.345 1.00 97.56 95 ALA A O 1
ATOM 748 N N . ILE A 1 96 ? 8.980 5.011 -16.244 1.00 97.81 96 ILE A N 1
ATOM 749 C CA . ILE A 1 96 ? 8.943 3.544 -16.310 1.00 97.81 96 ILE A CA 1
ATOM 750 C C . ILE A 1 96 ? 7.846 3.061 -17.260 1.00 97.81 96 ILE A C 1
ATOM 752 O O . ILE A 1 96 ? 8.111 2.164 -18.057 1.00 97.81 96 ILE A O 1
ATOM 756 N N . ALA A 1 97 ? 6.652 3.661 -17.239 1.00 97.88 97 ALA A N 1
ATOM 757 C CA . ALA A 1 97 ? 5.587 3.300 -18.172 1.00 97.88 97 ALA A CA 1
ATOM 758 C C . ALA A 1 97 ? 6.017 3.542 -19.631 1.00 97.88 97 ALA A C 1
ATOM 760 O O . ALA A 1 97 ? 5.849 2.666 -20.475 1.00 97.88 97 ALA A O 1
ATOM 761 N N . SER A 1 98 ? 6.654 4.684 -19.919 1.00 98.12 98 SER A N 1
ATOM 762 C CA . SER A 1 98 ? 7.214 4.981 -21.245 1.00 98.12 98 SER A CA 1
ATOM 763 C C . SER A 1 98 ? 8.289 3.972 -21.662 1.00 98.12 98 SER A C 1
ATOM 765 O O . SER A 1 98 ? 8.229 3.425 -22.764 1.00 98.12 98 SER A O 1
ATOM 767 N N . TYR A 1 99 ? 9.229 3.656 -20.764 1.00 98.19 99 TYR A N 1
ATOM 768 C CA . TYR A 1 99 ? 10.270 2.657 -21.016 1.00 98.19 99 TYR A CA 1
ATOM 769 C C . TYR A 1 99 ? 9.685 1.271 -21.324 1.00 98.19 99 TYR A C 1
ATOM 771 O O . TYR A 1 99 ? 10.127 0.596 -22.252 1.00 98.19 99 TYR A O 1
ATOM 779 N N . LEU A 1 100 ? 8.674 0.840 -20.565 1.00 97.56 100 LEU A N 1
ATOM 780 C CA . LEU A 1 100 ? 8.019 -0.449 -20.771 1.00 97.56 100 LEU A CA 1
ATOM 781 C C . LEU A 1 100 ? 7.241 -0.493 -22.092 1.00 97.56 100 LEU A C 1
ATOM 783 O O . LEU A 1 100 ? 7.340 -1.498 -22.796 1.00 97.56 100 LEU A O 1
ATOM 787 N N . ARG A 1 101 ? 6.569 0.598 -22.487 1.00 97.75 101 ARG A N 1
ATOM 788 C CA . ARG A 1 101 ? 5.940 0.708 -23.815 1.00 97.75 101 ARG A CA 1
ATOM 789 C C . ARG A 1 101 ? 6.955 0.565 -24.943 1.00 97.75 101 ARG A C 1
ATOM 791 O O . ARG A 1 101 ? 6.746 -0.230 -25.853 1.00 97.75 101 ARG A O 1
ATOM 798 N N . GLN A 1 102 ? 8.101 1.241 -24.844 1.00 97.56 102 GLN A N 1
ATOM 799 C CA . GLN A 1 102 ? 9.198 1.083 -25.811 1.00 97.56 102 GLN A CA 1
ATOM 800 C C . GLN A 1 102 ? 9.765 -0.346 -25.832 1.00 97.56 102 GLN A C 1
ATOM 802 O O . GLN A 1 102 ? 10.208 -0.826 -26.871 1.00 97.56 102 GLN A O 1
ATOM 807 N N . ALA A 1 103 ? 9.729 -1.051 -24.698 1.00 95.94 103 ALA A N 1
ATOM 808 C CA . ALA A 1 103 ? 10.154 -2.445 -24.592 1.00 95.94 103 ALA A CA 1
ATOM 809 C C . ALA A 1 103 ? 9.105 -3.470 -25.081 1.00 95.94 103 ALA A C 1
ATOM 811 O O . ALA A 1 103 ? 9.410 -4.673 -25.060 1.00 95.94 103 ALA A O 1
ATOM 812 N N . GLY A 1 104 ? 7.925 -3.011 -25.524 1.00 95.50 104 GLY A N 1
ATOM 813 C CA . GLY A 1 104 ? 6.851 -3.816 -26.113 1.00 95.50 104 GLY A CA 1
ATOM 814 C C . GLY A 1 104 ? 5.712 -4.202 -25.162 1.00 95.50 104 GLY A C 1
ATOM 815 O O . GLY A 1 104 ? 4.956 -5.112 -25.488 1.00 95.50 104 GLY A O 1
ATOM 816 N N . PHE A 1 105 ? 5.595 -3.570 -23.990 1.00 96.38 105 PHE A N 1
ATOM 817 C CA . PHE A 1 105 ? 4.513 -3.837 -23.036 1.00 96.38 105 PHE A CA 1
ATOM 818 C C . PHE A 1 105 ? 3.381 -2.815 -23.148 1.00 96.38 105 PHE A C 1
ATOM 820 O O . PHE A 1 105 ? 3.632 -1.628 -23.344 1.00 96.38 105 PHE A O 1
ATOM 827 N N . ASP A 1 106 ? 2.147 -3.255 -22.914 1.00 95.62 106 ASP A N 1
ATOM 828 C CA . ASP A 1 106 ? 1.037 -2.345 -22.636 1.00 95.62 106 ASP A CA 1
ATOM 829 C C . ASP A 1 106 ? 1.135 -1.870 -21.178 1.00 95.62 106 ASP A C 1
ATOM 831 O O . ASP A 1 106 ? 0.922 -2.642 -20.241 1.00 95.62 106 ASP A O 1
ATOM 835 N N . ALA A 1 107 ? 1.605 -0.636 -20.980 1.00 96.62 107 ALA A N 1
ATOM 836 C CA . ALA A 1 107 ? 1.918 -0.094 -19.662 1.00 96.62 107 ALA A CA 1
ATOM 837 C C . ALA A 1 107 ? 1.448 1.356 -19.523 1.00 96.62 107 ALA A C 1
ATOM 839 O O . ALA A 1 107 ? 1.810 2.228 -20.322 1.00 96.62 107 ALA A O 1
ATOM 840 N N . ASN A 1 108 ? 0.734 1.633 -18.432 1.00 96.12 108 ASN A N 1
ATOM 841 C CA . ASN A 1 108 ? 0.234 2.955 -18.066 1.00 96.12 108 ASN A CA 1
ATOM 842 C C . ASN A 1 108 ? 0.839 3.408 -16.734 1.00 96.12 108 ASN A C 1
ATOM 844 O O . ASN A 1 108 ? 1.138 2.597 -15.856 1.00 96.12 108 ASN A O 1
ATOM 848 N N . ALA A 1 109 ? 1.041 4.717 -16.599 1.00 96.94 109 ALA A N 1
ATOM 849 C CA . ALA A 1 109 ? 1.389 5.320 -15.321 1.00 96.94 109 ALA A CA 1
ATOM 850 C C . ALA A 1 109 ? 0.110 5.586 -14.517 1.00 96.94 109 ALA A C 1
ATOM 852 O O . ALA A 1 109 ? -0.946 5.819 -15.098 1.00 96.94 109 ALA A O 1
ATOM 853 N N . TYR A 1 110 ? 0.225 5.566 -13.190 1.00 96.69 110 TYR A N 1
ATOM 854 C CA . TYR A 1 110 ? -0.842 5.969 -12.279 1.00 96.69 110 TYR A CA 1
ATOM 855 C C . TYR A 1 110 ? -0.246 6.748 -11.106 1.00 96.69 110 TYR A C 1
ATOM 857 O O . TYR A 1 110 ? 0.641 6.245 -10.412 1.00 96.69 110 TYR A O 1
ATOM 865 N N . HIS A 1 111 ? -0.727 7.965 -10.858 1.00 96.31 111 HIS A N 1
ATOM 866 C CA . HIS A 1 111 ? -0.367 8.760 -9.682 1.00 96.31 111 HIS A CA 1
ATOM 867 C C . HIS A 1 111 ? -1.432 9.812 -9.356 1.00 96.31 111 HIS A C 1
ATOM 869 O O . HIS A 1 111 ? -2.295 10.136 -10.163 1.00 96.31 111 HIS A O 1
ATOM 875 N N . ALA A 1 112 ? -1.350 10.375 -8.149 1.00 92.69 112 ALA A N 1
ATOM 876 C CA . ALA A 1 112 ? -2.303 11.367 -7.650 1.00 92.69 112 ALA A CA 1
ATOM 877 C C . ALA A 1 112 ? -2.265 12.723 -8.383 1.00 92.69 112 ALA A C 1
ATOM 879 O O . ALA A 1 112 ? -3.144 13.543 -8.148 1.00 92.69 112 ALA A O 1
ATOM 880 N N . GLY A 1 113 ? -1.248 12.969 -9.215 1.00 92.06 113 GLY A N 1
ATOM 881 C CA . GLY A 1 113 ? -1.144 14.180 -10.036 1.00 92.06 113 GLY A CA 1
ATOM 882 C C . GLY A 1 113 ? -1.847 14.087 -11.393 1.00 92.06 113 GLY A C 1
ATOM 883 O O . GLY A 1 113 ? -1.852 15.074 -12.113 1.00 92.06 113 GLY A O 1
ATOM 884 N N . MET A 1 114 ? -2.394 12.922 -11.751 1.00 93.25 114 MET A N 1
ATOM 885 C CA . MET A 1 114 ? -3.185 12.750 -12.972 1.00 93.25 114 MET A CA 1
ATOM 886 C C . MET A 1 114 ? -4.604 13.280 -12.783 1.00 93.25 114 MET A C 1
ATOM 888 O O . MET A 1 114 ? -5.152 13.210 -11.674 1.00 93.25 114 MET A O 1
ATOM 892 N N . ASP A 1 115 ? -5.213 13.717 -13.883 1.00 92.38 115 ASP A N 1
ATOM 893 C CA . ASP A 1 115 ? -6.617 14.102 -13.903 1.00 92.38 115 ASP A CA 1
ATOM 894 C C . ASP A 1 115 ? -7.516 12.924 -13.512 1.00 92.38 115 ASP A C 1
ATOM 896 O O . ASP A 1 115 ? -7.183 11.747 -13.680 1.00 92.38 115 ASP A O 1
ATOM 900 N N . THR A 1 116 ? -8.671 13.237 -12.924 1.00 88.75 116 THR A N 1
ATOM 901 C CA . THR A 1 116 ? -9.569 12.202 -12.389 1.00 88.75 116 THR A CA 1
ATOM 902 C C . THR A 1 116 ? -10.056 11.264 -13.492 1.00 88.75 116 THR A C 1
ATOM 904 O O . THR A 1 116 ? -10.089 10.057 -13.271 1.00 88.75 116 THR A O 1
ATOM 907 N N . GLU A 1 117 ? -10.362 11.803 -14.674 1.00 88.88 117 GLU A N 1
ATOM 908 C CA . GLU A 1 117 ? -10.797 11.023 -15.839 1.00 88.88 117 GLU A CA 1
ATOM 909 C C . GLU A 1 117 ? -9.723 10.016 -16.276 1.00 88.88 117 GLU A C 1
ATOM 911 O O . GLU A 1 117 ? -10.019 8.832 -16.457 1.00 88.88 117 GLU A O 1
ATOM 916 N N . ASP A 1 118 ? -8.458 10.448 -16.320 1.00 84.62 118 ASP A N 1
ATOM 917 C CA . ASP A 1 118 ? -7.318 9.593 -16.668 1.00 84.62 118 ASP A CA 1
ATOM 918 C C . ASP A 1 118 ? -7.071 8.482 -15.639 1.00 84.62 118 ASP A C 1
ATOM 920 O O . ASP A 1 118 ? -6.566 7.415 -15.980 1.00 84.62 118 ASP A O 1
ATOM 924 N N . ARG A 1 119 ? -7.430 8.706 -14.369 1.00 85.69 119 ARG A N 1
ATOM 925 C CA . ARG A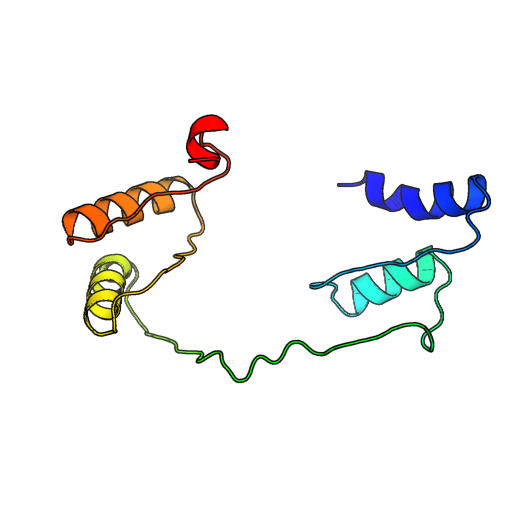 1 119 ? -7.293 7.711 -13.290 1.00 85.69 119 ARG A CA 1
ATOM 926 C C . ARG A 1 119 ? -8.402 6.660 -13.285 1.00 85.69 119 ARG A C 1
ATOM 928 O O . ARG A 1 119 ? -8.250 5.650 -12.600 1.00 85.69 119 ARG A O 1
ATOM 935 N N . THR A 1 120 ? -9.520 6.920 -13.958 1.00 83.06 120 THR A N 1
ATOM 936 C CA . THR A 1 120 ? -10.689 6.022 -14.008 1.00 83.06 120 THR A CA 1
ATOM 937 C C . THR A 1 120 ? -10.780 5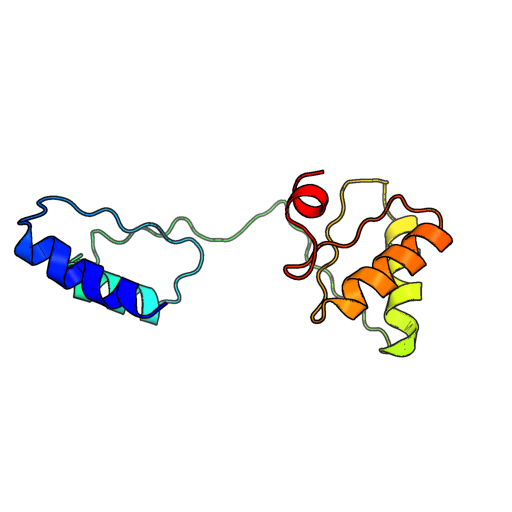.194 -15.285 1.00 83.06 120 THR A C 1
ATOM 939 O O . THR A 1 120 ? -11.680 4.363 -15.399 1.00 83.06 120 THR A O 1
ATOM 942 N N . ARG A 1 121 ? -9.874 5.434 -16.233 1.00 68.25 121 ARG A N 1
ATOM 943 C CA . ARG A 1 121 ? -9.756 4.692 -17.486 1.00 68.25 121 ARG A CA 1
ATOM 944 C C . ARG A 1 121 ? -9.020 3.369 -17.289 1.00 68.25 121 ARG A C 1
ATOM 946 O O . ARG A 1 121 ? -9.416 2.403 -17.976 1.00 68.25 121 ARG A O 1
#

Foldseek 3Di:
DVCVLCVLVVCVVVVPPDDDDDDDDDDPVNVVVVCVSNVNDPVNDDDPDDDDPPDDDDDDDDDPVCVLVVVLVVCVVDPDDDDDDDDDDQVVQVVSQVSNVVSPDNGDGDDPPDDPVSNVD

Sequence (121 aa):
RPDYLKITSYARELGVQRVLALTATATPEVEKDIAAGFGITEDNIVHTGFYRPNLHLAVTPCESEKRARTLARRLKERPIGPTIVYVTLQRTAEAIASYLRQAGFDANAYHAGMDTEDRTR